Protein AF-F9Z3C6-F1 (afdb_monomer_lite)

Foldseek 3Di:
DWKKKKWFADDDPVQVLCLDAGPDTFIFIAPDLVSVQLQCVLQDAPPDDGDDSVVVVVQCPVFKHFDARPPRRHTGMIMGTDPDDADQPDWDWGQHPVRRTDITGTGDPVVD

Sequence (112 aa):
MNKYVIKAAKHKNDDRFGFKEATEHLYFFAAGLKDLQRTIRCLTPPGYHVGSMQYFSRILRSGNAKLMNPLLKTTMFEIKLVGHQPLVEKEIELTNSAGYKYKLKVISPKCW

Radius of gyration: 13.22 Å; chains: 1; bounding box: 32×28×34 Å

Structure (mmCIF, N/CA/C/O backbone):
data_AF-F9Z3C6-F1
#
_entry.id   AF-F9Z3C6-F1
#
loop_
_atom_site.group_PDB
_atom_site.id
_atom_site.type_symbol
_atom_site.label_atom_id
_atom_site.label_alt_id
_atom_site.label_comp_id
_atom_site.label_asym_id
_atom_site.label_entity_id
_atom_site.label_seq_id
_atom_site.pdbx_PDB_ins_code
_atom_site.Cartn_x
_atom_site.Cartn_y
_atom_site.Cartn_z
_atom_site.occupancy
_atom_site.B_iso_or_equiv
_atom_site.auth_seq_id
_atom_site.auth_comp_id
_atom_site.auth_asym_id
_atom_site.auth_atom_id
_atom_site.pdbx_PDB_model_num
ATOM 1 N N . MET A 1 1 ? -13.477 8.160 11.533 1.00 73.38 1 MET A N 1
ATOM 2 C CA . MET A 1 1 ? -12.370 8.408 10.578 1.00 73.38 1 MET A CA 1
ATOM 3 C C . MET A 1 1 ? -12.051 7.095 9.877 1.00 73.38 1 MET A C 1
ATOM 5 O O . MET A 1 1 ? -11.890 6.101 10.576 1.00 73.38 1 MET A O 1
ATOM 9 N N . ASN A 1 2 ? -12.030 7.068 8.542 1.00 89.00 2 ASN A N 1
ATOM 10 C CA . ASN A 1 2 ? -11.799 5.833 7.781 1.00 89.00 2 ASN A CA 1
ATOM 11 C C . ASN A 1 2 ? -10.392 5.281 8.032 1.00 89.00 2 ASN A C 1
ATOM 13 O O . ASN A 1 2 ? -9.428 6.047 8.082 1.00 89.00 2 ASN A O 1
ATOM 17 N N . LYS A 1 3 ? -10.288 3.961 8.163 1.00 94.06 3 LYS A N 1
ATOM 18 C CA . LYS A 1 3 ? -9.049 3.218 8.403 1.00 94.06 3 LYS A CA 1
ATOM 19 C C . LYS A 1 3 ? -8.837 2.241 7.259 1.00 94.06 3 LYS A C 1
ATOM 21 O O . LYS A 1 3 ? -9.809 1.707 6.732 1.00 94.06 3 LYS A O 1
ATOM 26 N N . TYR A 1 4 ? -7.586 2.007 6.886 1.00 95.50 4 TYR A N 1
ATOM 27 C CA . TYR A 1 4 ? -7.273 1.183 5.727 1.00 95.50 4 TYR A CA 1
ATOM 28 C C . TYR A 1 4 ? -6.223 0.138 6.058 1.00 95.50 4 TYR A C 1
ATOM 30 O O . TYR A 1 4 ? -5.265 0.417 6.784 1.00 95.50 4 TYR A O 1
ATOM 38 N N . VAL A 1 5 ? -6.391 -1.040 5.469 1.00 96.50 5 VAL A N 1
ATOM 39 C CA . VAL A 1 5 ? -5.330 -2.035 5.357 1.00 96.50 5 VAL A CA 1
ATOM 40 C C . VAL A 1 5 ? -4.874 -2.089 3.908 1.00 96.50 5 VAL A C 1
ATOM 42 O O . VAL A 1 5 ? -5.684 -2.004 2.984 1.00 96.50 5 VAL A O 1
ATOM 45 N N . ILE A 1 6 ? -3.566 -2.206 3.720 1.00 97.44 6 ILE A N 1
ATOM 46 C CA . ILE A 1 6 ? -2.905 -2.271 2.423 1.00 97.44 6 ILE A CA 1
ATOM 47 C C . ILE A 1 6 ? -2.194 -3.614 2.347 1.00 97.44 6 ILE A C 1
ATOM 49 O O . ILE A 1 6 ? -1.306 -3.884 3.153 1.00 97.44 6 ILE A O 1
ATOM 53 N N . LYS A 1 7 ? -2.559 -4.431 1.366 1.00 96.56 7 LYS A N 1
ATOM 54 C CA . LYS A 1 7 ? -1.819 -5.624 0.967 1.00 96.56 7 LYS A CA 1
ATOM 55 C C . LYS A 1 7 ? -0.941 -5.234 -0.214 1.00 96.56 7 LYS A C 1
ATOM 57 O O . LYS A 1 7 ? -1.445 -4.960 -1.300 1.00 96.56 7 LYS A O 1
ATOM 62 N N . ALA A 1 8 ? 0.360 -5.150 0.018 1.00 94.25 8 ALA A N 1
ATOM 63 C CA . ALA A 1 8 ? 1.349 -4.803 -0.989 1.00 94.25 8 ALA A CA 1
ATOM 64 C C . ALA A 1 8 ? 2.011 -6.068 -1.530 1.00 94.25 8 ALA A C 1
ATOM 66 O O . ALA A 1 8 ? 2.431 -6.933 -0.755 1.00 94.25 8 ALA A O 1
ATOM 67 N N . ALA A 1 9 ? 2.124 -6.159 -2.850 1.00 90.56 9 ALA A N 1
ATOM 68 C CA . ALA A 1 9 ? 2.886 -7.203 -3.510 1.00 90.56 9 ALA A CA 1
ATOM 69 C C . ALA A 1 9 ? 4.355 -7.157 -3.061 1.00 90.56 9 ALA A C 1
ATOM 71 O O . ALA A 1 9 ? 5.000 -6.105 -3.086 1.00 90.56 9 ALA A O 1
ATOM 72 N N . LYS A 1 10 ? 4.890 -8.300 -2.627 1.00 85.88 10 LYS A N 1
ATOM 73 C CA . LYS A 1 10 ? 6.309 -8.452 -2.303 1.00 85.88 10 LYS A CA 1
ATOM 74 C C . LYS A 1 10 ? 6.988 -9.144 -3.474 1.00 85.88 10 LYS A C 1
ATOM 76 O O . LYS A 1 10 ? 6.948 -10.367 -3.598 1.00 85.88 10 LYS A O 1
ATOM 81 N N . HIS A 1 11 ? 7.613 -8.352 -4.332 1.00 73.25 11 HIS A N 1
ATOM 82 C CA . HIS A 1 11 ? 8.362 -8.902 -5.449 1.00 73.25 11 HIS A CA 1
ATOM 83 C C . HIS A 1 11 ? 9.753 -9.363 -5.011 1.00 73.25 11 HIS A C 1
ATOM 85 O O . HIS A 1 11 ? 10.392 -8.758 -4.145 1.00 73.25 11 HIS A O 1
ATOM 91 N N . LYS A 1 12 ? 10.216 -10.461 -5.609 1.00 71.69 12 LYS A N 1
ATOM 92 C CA . LYS A 1 12 ? 11.583 -10.953 -5.433 1.00 71.69 12 LYS A CA 1
ATOM 93 C C . LYS A 1 12 ? 12.574 -10.005 -6.124 1.00 71.69 12 LYS A C 1
ATOM 95 O O . LYS A 1 12 ? 12.200 -9.197 -6.971 1.00 71.69 12 LYS A O 1
ATOM 100 N N . ASN A 1 13 ? 13.853 -10.089 -5.756 1.00 68.56 13 ASN A N 1
ATOM 101 C CA . ASN A 1 13 ? 14.894 -9.184 -6.267 1.00 68.56 13 ASN A CA 1
ATOM 102 C C . ASN A 1 13 ? 15.097 -9.251 -7.791 1.00 68.56 13 ASN A C 1
ATOM 104 O O . ASN A 1 13 ? 15.618 -8.291 -8.361 1.00 68.56 13 ASN A O 1
ATOM 108 N N . ASP A 1 14 ? 14.711 -10.359 -8.420 1.00 74.38 14 ASP A N 1
ATOM 109 C CA . ASP A 1 14 ? 14.699 -10.594 -9.867 1.00 74.38 14 ASP A CA 1
ATOM 110 C C . ASP A 1 14 ? 13.471 -9.986 -10.570 1.00 74.38 14 ASP A C 1
ATOM 112 O O . ASP A 1 14 ? 13.469 -9.865 -11.790 1.00 74.38 14 ASP A O 1
ATOM 116 N N . ASP A 1 15 ? 12.460 -9.542 -9.815 1.00 72.94 15 ASP A N 1
ATOM 117 C CA . ASP A 1 15 ? 11.211 -8.973 -10.327 1.00 72.94 15 ASP A CA 1
ATOM 118 C C . ASP A 1 15 ? 10.859 -7.617 -9.682 1.00 72.94 15 ASP A C 1
ATOM 120 O O . ASP A 1 15 ? 9.718 -7.340 -9.324 1.00 72.94 15 ASP A O 1
ATOM 124 N N . ARG A 1 16 ? 11.840 -6.724 -9.503 1.00 68.19 16 ARG A N 1
ATOM 125 C CA . ARG A 1 16 ? 11.647 -5.459 -8.750 1.00 68.19 16 ARG A CA 1
ATOM 126 C C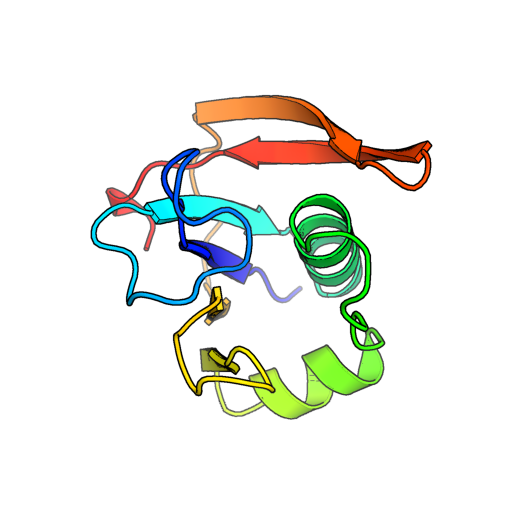 . ARG A 1 16 ? 10.527 -4.554 -9.269 1.00 68.19 16 ARG A C 1
ATOM 128 O O . ARG A 1 16 ? 10.038 -3.715 -8.519 1.00 68.19 16 ARG A O 1
ATOM 135 N N . PHE A 1 17 ? 10.159 -4.687 -10.540 1.00 70.00 17 PHE A N 1
ATOM 136 C CA . PHE A 1 17 ? 9.112 -3.881 -11.165 1.00 70.00 17 PHE A CA 1
ATOM 137 C C . PHE A 1 17 ? 7.747 -4.580 -11.196 1.00 70.00 17 PHE A C 1
ATOM 139 O O . PHE A 1 17 ? 6.787 -3.976 -11.669 1.00 70.00 17 PHE A O 1
ATOM 146 N N . GLY A 1 18 ? 7.646 -5.811 -10.688 1.00 71.56 18 GLY A N 1
ATOM 147 C CA . GLY A 1 18 ? 6.400 -6.564 -10.626 1.00 71.56 18 GLY A CA 1
ATOM 148 C C . GLY A 1 18 ? 5.878 -7.011 -11.982 1.00 71.56 18 GLY A C 1
ATOM 149 O O . GLY A 1 18 ? 4.695 -6.841 -12.279 1.00 71.56 18 GLY A O 1
ATOM 150 N N . PHE A 1 19 ? 6.765 -7.564 -12.805 1.00 75.31 19 PHE A N 1
ATOM 151 C CA . PHE A 1 19 ? 6.440 -8.193 -14.078 1.00 75.31 19 PHE A CA 1
ATOM 152 C C . PHE A 1 19 ? 5.618 -9.472 -13.917 1.00 75.31 19 PHE A C 1
ATOM 154 O O . PHE A 1 19 ? 4.877 -9.831 -14.832 1.00 75.31 19 PHE A O 1
ATOM 161 N N . LYS A 1 20 ? 5.725 -10.159 -12.776 1.00 80.31 20 LYS A N 1
ATOM 162 C CA . LYS A 1 20 ? 4.941 -11.3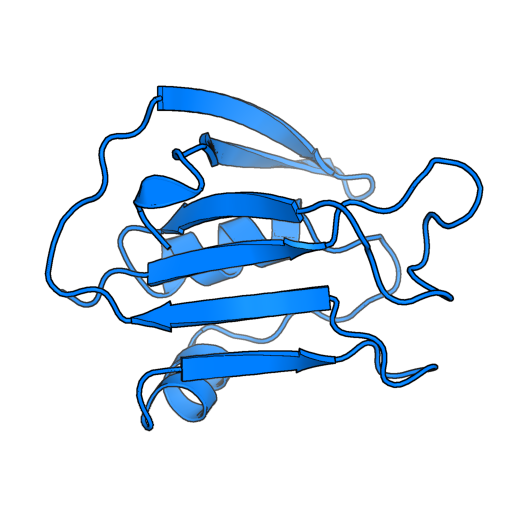56 -12.457 1.00 80.31 20 LYS A CA 1
ATOM 163 C C . LYS A 1 20 ? 3.996 -11.073 -11.293 1.00 80.31 20 LYS A C 1
ATOM 165 O O . LYS A 1 20 ? 4.270 -10.231 -10.436 1.00 80.31 20 LYS A O 1
ATOM 170 N N . GLU A 1 21 ? 2.878 -11.797 -11.251 1.00 82.12 21 GLU A N 1
ATOM 171 C CA . GLU A 1 21 ? 1.965 -11.702 -10.112 1.00 82.12 21 GLU A CA 1
ATOM 172 C C . GLU A 1 21 ? 2.683 -12.182 -8.845 1.00 82.12 21 GLU A C 1
ATOM 174 O O . GLU A 1 21 ? 3.331 -13.235 -8.834 1.00 82.12 21 GLU A O 1
ATOM 179 N N . ALA A 1 22 ? 2.600 -11.391 -7.777 1.00 83.69 22 ALA A N 1
ATOM 180 C CA . ALA A 1 22 ? 3.306 -11.704 -6.548 1.00 83.69 22 ALA A CA 1
ATOM 181 C C . ALA A 1 22 ? 2.634 -12.863 -5.803 1.00 83.69 22 ALA A C 1
ATOM 183 O O . ALA A 1 22 ? 1.429 -12.868 -5.557 1.00 83.69 22 ALA A O 1
ATOM 184 N N . THR A 1 23 ? 3.439 -13.835 -5.379 1.00 83.50 23 THR A N 1
ATOM 185 C CA . THR A 1 23 ? 2.988 -14.933 -4.512 1.00 83.50 23 THR A CA 1
ATOM 186 C C . THR A 1 23 ? 3.081 -14.573 -3.030 1.00 83.50 23 THR A C 1
ATOM 188 O O . THR A 1 23 ? 2.404 -15.170 -2.197 1.00 83.50 23 THR A O 1
ATOM 191 N N . GLU A 1 24 ? 3.905 -13.582 -2.686 1.00 88.75 24 GLU A N 1
ATOM 192 C CA . GLU A 1 24 ? 4.103 -13.093 -1.323 1.00 88.75 24 GLU A CA 1
ATOM 193 C C . GLU A 1 24 ? 3.601 -11.658 -1.178 1.00 88.75 24 GLU A C 1
ATOM 195 O O . GLU A 1 24 ? 3.659 -10.859 -2.113 1.00 88.75 24 GLU A O 1
ATOM 200 N N . HIS A 1 25 ? 3.132 -11.320 0.022 1.00 93.62 25 HIS A N 1
ATOM 201 C CA . HIS A 1 25 ? 2.545 -10.017 0.301 1.00 93.62 25 HIS A CA 1
ATOM 202 C C . HIS A 1 25 ? 2.960 -9.498 1.673 1.00 93.62 25 HIS A C 1
ATOM 204 O O . HIS A 1 25 ? 3.135 -10.269 2.619 1.00 93.62 25 HIS A O 1
ATOM 210 N N . LEU A 1 26 ? 3.082 -8.178 1.776 1.00 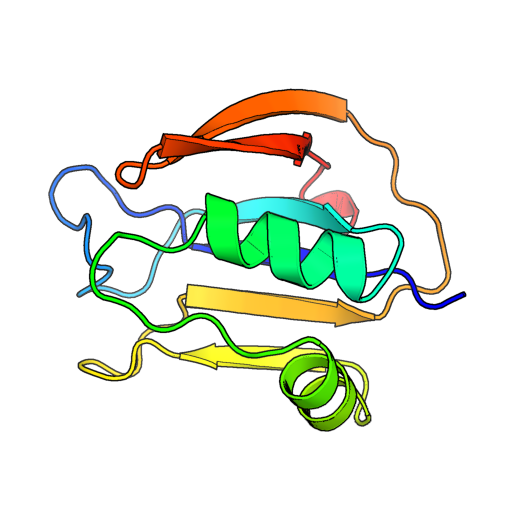93.94 26 LEU A N 1
ATOM 211 C CA . LEU A 1 26 ? 3.260 -7.452 3.029 1.00 93.94 26 LEU A CA 1
ATOM 212 C C . LEU A 1 26 ? 1.989 -6.671 3.349 1.00 93.94 26 LEU A C 1
ATOM 214 O O . LEU A 1 26 ? 1.315 -6.179 2.445 1.00 93.94 26 LEU A O 1
ATOM 218 N N . TYR A 1 27 ? 1.678 -6.542 4.635 1.00 96.44 27 TYR A N 1
ATOM 219 C CA . TYR A 1 27 ? 0.445 -5.916 5.096 1.00 96.44 27 TYR A CA 1
ATOM 220 C C . TYR A 1 27 ? 0.758 -4.693 5.945 1.00 96.44 27 TYR A C 1
ATOM 222 O O . TYR A 1 27 ? 1.578 -4.748 6.865 1.00 96.44 27 TYR A O 1
ATOM 230 N N . PHE A 1 28 ? 0.090 -3.586 5.634 1.00 97.19 28 PHE A N 1
ATOM 231 C CA . PHE A 1 28 ? 0.309 -2.304 6.289 1.00 97.19 28 PHE A CA 1
ATOM 232 C C . PHE A 1 28 ? -0.999 -1.667 6.732 1.00 97.19 28 PHE A C 1
ATOM 234 O O . PHE A 1 28 ? -2.024 -1.783 6.059 1.00 97.19 28 PHE A O 1
ATOM 241 N N . PHE A 1 29 ? -0.945 -0.945 7.845 1.00 97.19 29 PHE A N 1
ATOM 242 C CA . PHE A 1 29 ? -2.061 -0.166 8.363 1.00 97.19 29 PHE A CA 1
ATOM 243 C C . PHE A 1 29 ? -1.892 1.325 8.072 1.00 97.19 29 PHE A C 1
ATOM 245 O O . PHE A 1 29 ? -0.832 1.901 8.312 1.00 97.19 29 PHE A O 1
ATOM 252 N N . ALA A 1 30 ? -2.977 1.961 7.632 1.00 96.56 30 ALA A N 1
ATOM 253 C CA . ALA A 1 30 ? -3.066 3.400 7.439 1.00 96.56 30 ALA A CA 1
ATOM 254 C C . ALA A 1 30 ? -4.269 3.987 8.193 1.00 96.56 30 ALA A C 1
ATOM 256 O O . ALA A 1 30 ? -5.430 3.676 7.911 1.00 96.56 30 ALA A O 1
ATOM 257 N N . ALA A 1 31 ? -4.002 4.916 9.111 1.00 94.56 31 ALA A N 1
ATOM 258 C CA . ALA A 1 31 ? -4.999 5.554 9.976 1.00 94.56 31 ALA A CA 1
ATOM 259 C C . ALA A 1 31 ? -5.790 6.691 9.288 1.00 94.56 31 ALA A C 1
ATOM 261 O O . ALA A 1 31 ? -6.230 7.634 9.942 1.00 94.56 31 ALA A O 1
ATOM 262 N N . GLY A 1 32 ? -5.941 6.646 7.962 1.00 94.44 32 GLY A N 1
ATOM 263 C CA . GLY A 1 32 ? -6.641 7.662 7.174 1.00 94.44 32 GLY A CA 1
ATOM 264 C C . GLY A 1 32 ? -6.088 7.812 5.760 1.00 94.44 32 GLY A C 1
ATOM 265 O O . GLY A 1 32 ? -5.073 7.218 5.411 1.00 94.44 32 GLY A O 1
ATOM 266 N N . LEU A 1 33 ? -6.732 8.650 4.940 1.00 94.56 33 LEU A N 1
ATOM 267 C CA . LEU A 1 33 ? -6.342 8.854 3.535 1.00 94.56 33 LEU A CA 1
ATOM 268 C C . LEU A 1 33 ? -4.936 9.450 3.380 1.00 94.56 33 LEU A C 1
ATOM 270 O O . LEU A 1 33 ? -4.210 9.092 2.457 1.00 94.56 33 LEU A O 1
ATOM 274 N N . LYS A 1 34 ? -4.539 10.348 4.290 1.00 94.88 34 LYS A N 1
ATOM 275 C CA . LYS A 1 34 ? -3.195 10.941 4.295 1.00 94.88 34 LYS A CA 1
ATOM 276 C C . LYS A 1 34 ? -2.129 9.891 4.614 1.00 94.88 34 LYS A C 1
ATOM 278 O O . LYS A 1 34 ? -1.110 9.838 3.937 1.00 94.88 34 LYS A O 1
ATOM 283 N N . ASP A 1 35 ? -2.381 9.051 5.620 1.00 95.62 35 ASP A N 1
ATOM 284 C CA . ASP A 1 35 ? -1.493 7.945 6.005 1.00 95.62 35 ASP A CA 1
ATOM 285 C C . ASP A 1 35 ? -1.404 6.903 4.875 1.00 95.62 35 ASP A C 1
ATOM 287 O O . ASP A 1 35 ? -0.316 6.474 4.497 1.00 95.62 35 ASP A O 1
ATOM 291 N N . LEU A 1 36 ? -2.539 6.599 4.234 1.00 96.31 36 LEU A N 1
ATOM 292 C CA . LEU A 1 36 ? -2.626 5.705 3.078 1.00 96.31 36 LEU A CA 1
ATOM 293 C C . LEU A 1 36 ? -1.765 6.210 1.919 1.00 96.31 36 LEU A C 1
ATOM 295 O O . LEU A 1 36 ? -0.925 5.470 1.414 1.00 96.31 36 LEU A O 1
ATOM 299 N N . GLN A 1 37 ? -1.931 7.474 1.520 1.00 95.44 37 GLN A N 1
ATOM 300 C CA . GLN A 1 37 ? -1.166 8.049 0.414 1.00 95.44 37 GLN A CA 1
ATOM 301 C C . GLN A 1 37 ? 0.343 8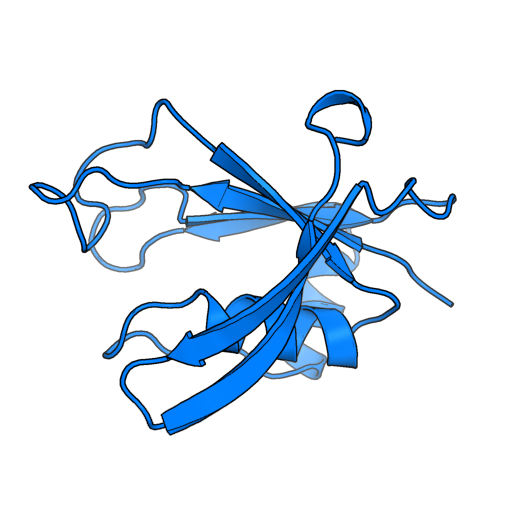.001 0.693 1.00 95.44 37 GLN A C 1
ATOM 303 O O . GLN A 1 37 ? 1.126 7.658 -0.192 1.00 95.44 37 GLN A O 1
ATOM 308 N N . ARG A 1 38 ? 0.757 8.342 1.918 1.00 95.19 38 ARG A N 1
ATOM 309 C CA . ARG A 1 38 ? 2.168 8.322 2.328 1.00 95.19 38 ARG A CA 1
ATOM 310 C C . ARG A 1 38 ? 2.738 6.906 2.348 1.00 95.19 38 ARG A C 1
ATOM 312 O O . ARG A 1 38 ? 3.837 6.700 1.842 1.00 95.19 38 ARG A O 1
ATOM 319 N N . THR A 1 39 ? 1.967 5.943 2.849 1.00 95.69 39 THR A N 1
ATOM 320 C CA . THR A 1 39 ? 2.325 4.520 2.842 1.00 95.69 39 THR A CA 1
ATOM 321 C C . THR A 1 39 ? 2.516 4.015 1.413 1.00 95.69 39 THR A C 1
ATOM 323 O O . THR A 1 39 ? 3.587 3.510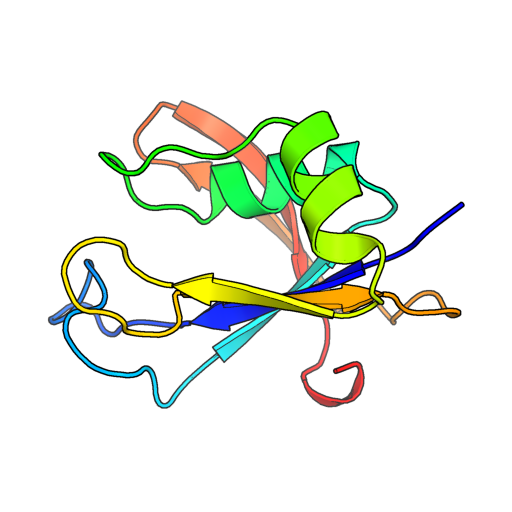 1.088 1.00 95.69 39 THR A O 1
ATOM 326 N N . ILE A 1 40 ? 1.545 4.244 0.519 1.00 94.75 40 ILE A N 1
ATOM 327 C CA . ILE A 1 40 ? 1.662 3.858 -0.896 1.00 94.75 40 ILE A CA 1
ATOM 328 C C . ILE A 1 40 ? 2.851 4.562 -1.559 1.00 94.75 40 ILE A C 1
ATOM 330 O O . ILE A 1 40 ? 3.623 3.908 -2.247 1.00 94.75 40 ILE A O 1
ATOM 334 N N . ARG A 1 41 ? 3.067 5.864 -1.323 1.00 92.88 41 ARG A N 1
ATOM 335 C CA . ARG A 1 41 ? 4.225 6.607 -1.860 1.00 92.88 41 ARG A CA 1
ATOM 336 C C . ARG A 1 41 ? 5.564 6.022 -1.430 1.00 92.88 41 ARG A C 1
ATOM 338 O O . ARG A 1 41 ? 6.493 5.983 -2.228 1.00 92.88 41 ARG A O 1
ATOM 345 N N . CYS A 1 42 ? 5.669 5.612 -0.174 1.00 92.50 42 CYS A N 1
ATOM 346 C CA . CYS A 1 42 ? 6.891 5.033 0.362 1.00 92.50 42 CYS A CA 1
ATOM 347 C C . CYS A 1 42 ? 7.169 3.645 -0.244 1.00 92.50 42 CYS A C 1
ATOM 349 O O . CYS A 1 42 ? 8.316 3.338 -0.550 1.00 92.50 42 CYS A O 1
ATOM 351 N N . LEU A 1 43 ? 6.120 2.848 -0.474 1.00 90.44 43 LEU A N 1
ATOM 352 C CA . LEU A 1 43 ? 6.217 1.494 -1.033 1.00 90.44 43 LEU A CA 1
ATOM 353 C C . LEU A 1 43 ? 6.303 1.451 -2.565 1.00 90.44 43 LEU A C 1
ATOM 355 O O . LEU A 1 43 ? 6.751 0.455 -3.126 1.00 90.44 43 LEU A O 1
ATOM 359 N N . THR A 1 44 ? 5.837 2.493 -3.250 1.00 88.62 44 THR A N 1
ATOM 360 C CA . THR A 1 44 ? 5.815 2.534 -4.715 1.00 88.62 44 THR A CA 1
ATOM 361 C C . THR A 1 44 ? 7.240 2.691 -5.259 1.00 88.62 44 THR A C 1
ATOM 363 O O . THR A 1 44 ? 7.936 3.626 -4.850 1.00 88.62 44 THR A O 1
ATOM 366 N N . PRO A 1 45 ? 7.683 1.821 -6.189 1.00 80.81 45 PRO A N 1
ATOM 367 C CA . PRO A 1 45 ? 8.995 1.941 -6.816 1.00 80.81 45 PRO A CA 1
ATOM 368 C C . PRO A 1 45 ? 9.174 3.274 -7.565 1.00 80.81 45 PRO A C 1
ATOM 370 O O . PRO A 1 45 ? 8.192 3.860 -8.036 1.00 80.81 45 PRO A O 1
ATOM 373 N N . PRO A 1 46 ? 10.421 3.754 -7.728 1.00 78.25 46 PRO A N 1
ATOM 374 C CA . PRO A 1 46 ? 10.693 4.941 -8.533 1.00 78.25 46 PRO A CA 1
ATOM 375 C C . PRO A 1 46 ? 10.190 4.761 -9.975 1.00 78.25 46 PRO A C 1
ATOM 377 O O . PRO A 1 46 ? 10.216 3.661 -10.523 1.00 78.25 46 PRO A O 1
ATOM 380 N N . GLY A 1 47 ? 9.725 5.855 -10.584 1.00 79.50 47 GLY A N 1
ATOM 381 C CA . GLY A 1 47 ? 9.179 5.868 -11.948 1.00 79.50 47 GLY A CA 1
ATOM 382 C C . GLY A 1 47 ? 7.661 5.672 -12.041 1.00 79.50 47 GLY A C 1
ATOM 383 O O . GLY A 1 47 ? 7.074 6.026 -13.059 1.00 79.50 47 GLY A O 1
ATOM 384 N N . TYR A 1 48 ? 7.000 5.200 -10.980 1.00 82.31 48 TYR A N 1
ATOM 385 C CA . TYR A 1 48 ? 5.538 5.106 -10.935 1.00 82.31 48 TYR A CA 1
ATOM 386 C C . TYR A 1 48 ? 4.906 6.342 -10.289 1.00 82.31 48 TYR A C 1
ATOM 388 O O . TYR A 1 48 ? 5.395 6.883 -9.294 1.00 82.31 48 TYR A O 1
ATOM 396 N N . HIS A 1 49 ? 3.772 6.779 -10.839 1.00 86.62 49 HIS A N 1
ATOM 397 C CA . HIS A 1 49 ? 3.007 7.885 -10.275 1.00 86.62 49 HIS A CA 1
ATOM 398 C C . HIS A 1 49 ? 2.138 7.420 -9.099 1.00 86.62 49 HIS A C 1
ATOM 400 O O . HIS A 1 49 ? 1.372 6.465 -9.216 1.00 86.62 49 HIS A O 1
ATOM 406 N N . VAL A 1 50 ? 2.204 8.144 -7.976 1.00 89.81 50 VAL A N 1
ATOM 407 C CA . VAL A 1 50 ? 1.317 7.923 -6.826 1.00 89.81 50 VAL A CA 1
ATOM 408 C C . VAL A 1 50 ? 0.203 8.955 -6.811 1.00 89.81 50 VAL A C 1
ATOM 410 O O . VAL A 1 50 ? 0.463 10.157 -6.735 1.00 89.81 50 VAL A O 1
ATOM 413 N N . GLY A 1 51 ? -1.038 8.466 -6.813 1.00 90.75 51 GLY A N 1
ATOM 414 C CA . GLY A 1 51 ? -2.237 9.296 -6.811 1.00 90.75 51 GLY A CA 1
ATOM 415 C C . GLY A 1 51 ? -2.345 10.255 -5.617 1.00 90.75 51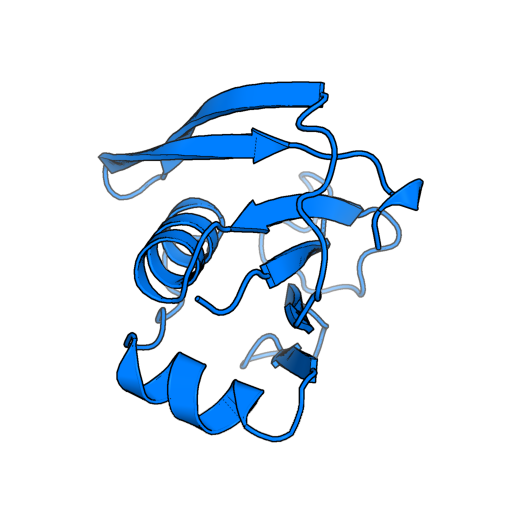 GLY A C 1
ATOM 416 O O . GLY A 1 51 ? -1.730 10.090 -4.557 1.00 90.75 51 GLY A O 1
ATOM 417 N N . SER A 1 52 ? -3.167 11.288 -5.791 1.00 93.44 52 SER A N 1
ATOM 418 C CA . SER A 1 52 ? -3.502 12.249 -4.738 1.00 93.44 52 SER A CA 1
ATOM 419 C C . SER A 1 52 ? -4.434 11.648 -3.675 1.00 93.44 52 SER A C 1
ATOM 421 O O . SER A 1 52 ? -5.048 10.598 -3.872 1.00 93.44 52 SER A O 1
ATOM 423 N N . MET A 1 53 ? -4.610 12.339 -2.545 1.00 93.50 53 MET A N 1
ATOM 424 C CA . MET A 1 53 ? -5.623 11.948 -1.554 1.00 93.50 53 MET A CA 1
ATOM 425 C C . MET A 1 53 ? -7.040 11.932 -2.149 1.00 93.50 53 MET A C 1
ATOM 427 O O . MET A 1 53 ? -7.840 11.071 -1.790 1.00 93.50 53 MET A O 1
ATOM 431 N N . GLN A 1 54 ? -7.350 12.853 -3.069 1.00 94.12 54 GLN A N 1
ATOM 432 C CA . GLN A 1 54 ? -8.641 12.911 -3.759 1.00 94.12 54 GLN A CA 1
ATOM 433 C C . GLN A 1 54 ? -8.842 11.698 -4.671 1.00 94.12 54 GLN A C 1
ATOM 435 O O . GLN A 1 54 ? -9.939 11.143 -4.719 1.00 94.12 54 GLN A O 1
ATOM 440 N N . TYR A 1 55 ? -7.780 11.252 -5.351 1.00 94.81 55 TYR A N 1
ATOM 441 C CA . TYR A 1 55 ? -7.801 10.015 -6.126 1.00 94.81 55 TYR A CA 1
ATOM 442 C C . TYR A 1 55 ? -8.145 8.817 -5.235 1.00 94.81 55 TYR A C 1
ATOM 444 O O . TYR A 1 55 ? -9.116 8.117 -5.520 1.00 94.81 55 TYR A O 1
ATOM 452 N N . PHE A 1 56 ? -7.425 8.639 -4.121 1.00 95.00 56 PHE A N 1
ATOM 453 C CA . PHE A 1 56 ? -7.686 7.548 -3.176 1.00 95.00 56 PHE A CA 1
ATOM 454 C C . PHE A 1 56 ? -9.094 7.606 -2.586 1.00 95.00 56 PHE A C 1
ATOM 456 O O . PHE A 1 56 ? -9.780 6.589 -2.545 1.00 95.00 56 PHE A O 1
ATOM 463 N N . SER A 1 57 ? -9.553 8.798 -2.199 1.00 93.38 57 SER A N 1
ATOM 464 C CA . SER A 1 57 ? -10.920 9.012 -1.719 1.00 93.38 57 SER A CA 1
ATOM 465 C C . SER A 1 57 ? -11.959 8.539 -2.736 1.00 93.38 57 SER A C 1
ATOM 467 O O . SER A 1 57 ? -12.918 7.876 -2.359 1.00 93.38 57 SER A O 1
ATOM 469 N N . ARG A 1 58 ? -11.751 8.825 -4.029 1.00 94.25 58 ARG A N 1
ATOM 470 C CA . ARG A 1 58 ? -12.661 8.428 -5.110 1.00 94.25 58 ARG A CA 1
ATOM 471 C C . ARG A 1 58 ? -12.678 6.918 -5.340 1.00 94.25 58 ARG A C 1
ATOM 473 O O . ARG A 1 58 ? -13.762 6.347 -5.385 1.00 94.25 58 ARG A O 1
ATOM 480 N N . ILE A 1 59 ? -11.514 6.280 -5.477 1.00 93.62 59 ILE A N 1
ATOM 481 C CA . ILE A 1 59 ? -11.445 4.841 -5.797 1.00 93.62 59 ILE A CA 1
ATOM 482 C C . ILE A 1 59 ? -11.851 3.943 -4.621 1.00 93.62 59 ILE A C 1
ATOM 484 O O . ILE A 1 59 ? -12.219 2.797 -4.836 1.00 93.62 59 ILE A O 1
ATOM 488 N N . LEU A 1 60 ? -11.813 4.459 -3.387 1.00 93.69 60 LEU A N 1
ATOM 489 C CA . LEU A 1 60 ? -12.214 3.729 -2.179 1.00 93.69 60 LEU A CA 1
ATOM 490 C C . LEU A 1 60 ? -13.660 4.003 -1.746 1.00 93.69 60 LEU A C 1
ATOM 492 O O . LEU A 1 60 ? -14.082 3.488 -0.713 1.00 93.69 60 LEU A O 1
ATOM 496 N N . ARG A 1 61 ? -14.450 4.772 -2.515 1.00 88.00 61 ARG A N 1
ATOM 497 C CA . ARG A 1 61 ? -15.878 4.992 -2.201 1.00 88.00 61 ARG A CA 1
ATOM 498 C C . ARG A 1 61 ? -16.672 3.688 -2.141 1.00 88.00 61 ARG A C 1
ATOM 500 O O . ARG A 1 61 ? -17.585 3.578 -1.336 1.00 88.00 61 ARG A O 1
ATOM 507 N N . SER A 1 62 ? -16.298 2.704 -2.956 1.00 83.19 62 SER A N 1
ATOM 508 C CA . SER A 1 62 ? -16.883 1.358 -2.990 1.00 83.19 62 SER A CA 1
ATOM 509 C C . SER A 1 62 ? -16.324 0.407 -1.919 1.00 83.19 62 SER A C 1
ATOM 511 O O . SER A 1 62 ? -16.616 -0.784 -1.948 1.00 83.19 62 SER A O 1
ATOM 513 N N . GLY A 1 63 ? -15.497 0.897 -0.990 1.00 84.50 63 GLY A N 1
ATOM 514 C CA . GLY A 1 63 ? -14.909 0.127 0.109 1.00 84.50 63 GLY A CA 1
ATOM 515 C C . GLY A 1 63 ? -13.509 -0.404 -0.197 1.00 84.50 63 GLY A C 1
ATOM 516 O O . GLY A 1 63 ? -12.558 -0.056 0.503 1.00 84.50 63 GLY A O 1
ATOM 517 N N . ASN A 1 64 ? -13.366 -1.202 -1.257 1.00 92.62 64 ASN A N 1
ATOM 518 C CA . ASN A 1 64 ? -12.094 -1.832 -1.623 1.00 92.62 64 ASN A CA 1
ATOM 519 C C . ASN A 1 64 ? -11.592 -1.328 -2.977 1.00 92.62 64 ASN A C 1
ATOM 521 O O . ASN A 1 64 ? -12.388 -1.055 -3.876 1.00 92.62 64 ASN A O 1
ATOM 525 N N . ALA A 1 65 ? -10.273 -1.256 -3.138 1.00 94.50 65 ALA A N 1
ATOM 526 C CA . ALA A 1 65 ? -9.638 -0.890 -4.397 1.00 94.50 65 ALA A CA 1
ATOM 527 C C . ALA A 1 65 ? -8.424 -1.774 -4.691 1.00 94.50 65 ALA A C 1
ATOM 529 O O . ALA A 1 65 ? -7.696 -2.172 -3.782 1.00 94.50 65 ALA A O 1
ATOM 530 N N . LYS A 1 66 ? -8.183 -2.031 -5.977 1.00 93.81 66 LYS A N 1
ATOM 531 C CA . LYS A 1 66 ? -6.950 -2.647 -6.473 1.00 93.81 66 LYS A CA 1
ATOM 532 C C . LYS A 1 66 ? -6.194 -1.637 -7.324 1.00 93.81 66 LYS A C 1
ATOM 534 O O . LYS A 1 66 ? -6.783 -0.994 -8.191 1.00 93.81 66 LYS A O 1
ATOM 539 N N . LEU A 1 67 ? -4.903 -1.485 -7.062 1.00 91.88 67 LEU A N 1
ATOM 540 C CA . LEU A 1 67 ? -3.986 -0.705 -7.879 1.00 91.88 67 LEU A CA 1
ATOM 541 C C . LEU A 1 67 ? -3.165 -1.673 -8.719 1.00 91.88 67 LEU A C 1
ATOM 543 O O . LEU A 1 67 ? -2.400 -2.478 -8.184 1.00 91.88 67 LEU A O 1
ATOM 547 N N . MET A 1 68 ? -3.347 -1.579 -10.028 1.00 90.00 68 MET A N 1
ATOM 548 C CA . MET A 1 68 ? -2.665 -2.423 -10.999 1.00 90.00 68 MET A CA 1
ATOM 549 C C . MET A 1 68 ? -1.392 -1.740 -11.492 1.00 90.00 68 MET A C 1
ATOM 551 O O . MET A 1 68 ? -1.352 -0.512 -11.614 1.00 90.00 68 MET A O 1
ATOM 555 N N . ASN A 1 69 ? -0.382 -2.532 -11.838 1.00 84.56 69 ASN A N 1
ATOM 556 C CA . ASN A 1 69 ? 0.771 -2.058 -12.582 1.00 84.56 69 ASN A CA 1
ATOM 557 C C . ASN A 1 69 ? 0.298 -1.578 -13.970 1.00 84.56 69 ASN A C 1
ATOM 559 O O . ASN A 1 69 ? -0.269 -2.379 -14.723 1.00 84.56 69 ASN A O 1
ATOM 563 N N . PRO A 1 70 ? 0.520 -0.301 -14.335 1.00 79.19 70 PRO A N 1
ATOM 564 C CA . PRO A 1 70 ? 0.046 0.258 -15.599 1.00 79.19 70 PRO A CA 1
ATOM 565 C C . PRO A 1 70 ? 0.641 -0.418 -16.840 1.00 79.19 70 PRO A C 1
ATOM 567 O O . PRO A 1 70 ? 0.011 -0.386 -17.893 1.00 79.19 70 PRO A O 1
ATOM 570 N N . LEU A 1 71 ? 1.822 -1.033 -16.735 1.00 80.38 71 LEU A N 1
ATOM 571 C CA . LEU A 1 71 ? 2.498 -1.653 -17.875 1.00 80.38 71 LEU A CA 1
ATOM 572 C C . LEU A 1 71 ? 2.016 -3.085 -18.136 1.00 80.38 71 LEU A C 1
ATOM 574 O O . LEU A 1 71 ? 1.945 -3.508 -19.285 1.00 80.38 71 LEU A O 1
ATOM 578 N N . LEU A 1 72 ? 1.706 -3.844 -17.082 1.00 74.31 72 LEU A N 1
ATOM 579 C CA . LEU A 1 72 ? 1.611 -5.311 -17.168 1.00 74.31 72 LEU A CA 1
ATOM 580 C C . LEU A 1 72 ? 0.356 -5.893 -16.527 1.00 74.31 72 LEU A C 1
ATOM 582 O O . LEU A 1 72 ? 0.154 -7.103 -16.566 1.00 74.31 72 LEU A O 1
ATOM 586 N N . LYS A 1 73 ? -0.506 -5.038 -15.964 1.00 79.38 73 LYS A N 1
ATOM 587 C CA . LYS A 1 73 ? -1.773 -5.431 -15.333 1.00 79.38 73 LYS A CA 1
ATOM 588 C C . LYS A 1 73 ? -1.608 -6.467 -14.208 1.00 79.38 73 LYS A C 1
ATOM 590 O O . LYS A 1 73 ? -2.547 -7.206 -13.934 1.00 79.38 73 LYS A O 1
ATOM 595 N N . THR A 1 74 ? -0.456 -6.495 -13.541 1.00 86.19 74 THR A N 1
ATOM 596 C CA . THR A 1 74 ? -0.239 -7.234 -12.286 1.00 86.19 74 THR A CA 1
ATOM 597 C C . THR A 1 74 ? -0.731 -6.418 -11.095 1.00 86.19 74 THR A C 1
ATOM 599 O O . THR A 1 74 ? -0.782 -5.184 -11.157 1.00 86.19 74 THR A O 1
ATOM 602 N N . THR A 1 75 ? -1.127 -7.065 -10.002 1.00 89.38 75 THR A N 1
ATOM 603 C CA . THR A 1 75 ? -1.605 -6.339 -8.814 1.00 89.38 75 THR A CA 1
ATOM 604 C C . THR A 1 75 ? -0.425 -5.801 -8.005 1.00 89.38 75 THR A C 1
ATOM 606 O O . THR A 1 75 ? 0.383 -6.574 -7.503 1.00 89.38 75 THR A O 1
ATOM 609 N N . MET A 1 76 ? -0.337 -4.479 -7.816 1.00 90.94 76 MET A N 1
ATOM 610 C CA . MET A 1 76 ? 0.683 -3.875 -6.942 1.00 90.94 76 MET A CA 1
ATOM 611 C C . MET A 1 76 ? 0.186 -3.740 -5.504 1.00 90.94 76 MET A C 1
ATOM 613 O O . MET A 1 76 ? 0.894 -4.060 -4.547 1.00 90.94 76 MET A O 1
ATOM 617 N N . PHE A 1 77 ? -1.044 -3.248 -5.353 1.00 94.75 77 PHE A N 1
ATOM 618 C CA . PHE A 1 77 ? -1.647 -3.013 -4.050 1.00 94.75 77 PHE A CA 1
ATOM 619 C C . PHE A 1 77 ? -3.119 -3.387 -4.071 1.00 94.75 77 PHE A C 1
ATOM 621 O O . PHE A 1 77 ? -3.863 -2.975 -4.959 1.00 94.75 77 PHE A O 1
ATOM 628 N N . GLU A 1 78 ? -3.564 -4.081 -3.038 1.00 96.19 78 GLU A N 1
ATOM 629 C CA . GLU A 1 78 ? -4.974 -4.147 -2.682 1.00 96.19 78 GLU A CA 1
ATOM 630 C C . GLU A 1 78 ? -5.184 -3.293 -1.430 1.00 96.19 78 GLU A C 1
ATOM 632 O O . GLU A 1 78 ? -4.387 -3.333 -0.492 1.00 96.19 78 GLU A O 1
ATOM 637 N N . ILE A 1 79 ? -6.254 -2.505 -1.402 1.00 96.88 79 ILE A N 1
ATOM 638 C CA . ILE A 1 79 ? -6.584 -1.608 -0.296 1.00 96.88 79 ILE A CA 1
ATOM 639 C C . ILE A 1 79 ? -8.005 -1.920 0.160 1.00 96.88 79 ILE A C 1
ATOM 641 O O . ILE A 1 79 ? -8.930 -1.923 -0.656 1.00 96.88 79 ILE A O 1
ATOM 645 N N . LYS A 1 80 ? -8.180 -2.149 1.461 1.00 95.12 80 LYS A N 1
ATOM 646 C CA . LYS A 1 80 ? -9.483 -2.385 2.090 1.00 95.12 80 LYS A CA 1
ATOM 647 C C . LYS A 1 80 ? -9.784 -1.316 3.126 1.00 95.12 80 LYS A C 1
ATOM 649 O O . LYS A 1 80 ? -8.914 -0.966 3.927 1.00 95.12 80 LYS A O 1
ATOM 654 N N . LEU A 1 81 ? -11.021 -0.832 3.138 1.00 93.19 81 LEU A N 1
ATOM 655 C CA . LEU A 1 81 ? -11.566 -0.063 4.253 1.00 93.19 81 LEU A CA 1
ATOM 656 C C . LEU A 1 81 ? -11.863 -1.010 5.425 1.00 93.19 81 LEU A C 1
ATOM 658 O O . LEU A 1 81 ? -12.531 -2.025 5.247 1.00 93.19 81 LEU A O 1
ATOM 662 N N . VAL A 1 82 ? -11.402 -0.669 6.628 1.00 91.44 82 VAL A N 1
ATOM 663 C CA . VAL A 1 82 ? -11.648 -1.455 7.847 1.00 91.44 82 VAL A CA 1
ATOM 664 C C . VAL A 1 82 ? -12.345 -0.620 8.918 1.00 91.44 82 VAL A C 1
ATOM 666 O O . VAL A 1 82 ? -12.052 0.561 9.104 1.00 91.44 82 VAL A O 1
ATOM 669 N N . GLY A 1 83 ? -13.283 -1.240 9.640 1.00 88.81 83 GLY A N 1
ATOM 670 C CA . GLY A 1 83 ? -14.009 -0.602 10.748 1.00 88.81 83 GLY A CA 1
ATOM 671 C C . GLY A 1 83 ? -13.245 -0.599 12.077 1.00 88.81 83 GLY A C 1
ATOM 672 O O . GLY A 1 83 ? -13.542 0.199 12.963 1.00 88.81 83 GLY A O 1
ATOM 673 N N . HIS A 1 84 ? -12.231 -1.454 12.217 1.00 88.56 84 HIS A N 1
ATOM 674 C CA . HIS A 1 84 ? -11.445 -1.609 13.440 1.00 88.56 84 HIS A CA 1
ATOM 675 C C . HIS A 1 84 ? -10.009 -1.101 13.252 1.00 88.56 84 HIS A C 1
ATOM 677 O O . HIS A 1 84 ? -9.569 -0.815 12.140 1.00 88.56 84 HIS A O 1
ATOM 683 N N . GLN A 1 85 ? -9.281 -0.926 14.356 1.00 90.25 85 GLN A N 1
ATOM 684 C CA . GLN A 1 85 ? -7.841 -0.671 14.318 1.00 90.25 85 GLN A CA 1
ATOM 685 C C . GLN A 1 85 ? -7.105 -2.011 14.417 1.00 90.25 85 GLN A C 1
ATOM 687 O O . GLN A 1 85 ? -7.233 -2.664 15.451 1.00 90.25 85 GLN A O 1
ATOM 692 N N . PRO A 1 86 ? -6.365 -2.431 13.378 1.00 91.69 86 PRO A N 1
ATOM 693 C CA . PRO A 1 86 ? -5.526 -3.618 13.452 1.00 91.69 86 PRO A CA 1
ATOM 694 C C . PRO A 1 86 ? -4.440 -3.475 14.519 1.00 91.69 86 PRO A C 1
ATOM 696 O O . PRO A 1 86 ? -3.969 -2.365 14.792 1.00 91.69 86 PRO A O 1
ATOM 699 N N . LEU A 1 87 ? -3.993 -4.606 15.062 1.00 93.00 87 LEU A N 1
ATOM 700 C CA . LEU A 1 87 ? -2.792 -4.647 15.887 1.00 93.00 87 LEU A CA 1
ATOM 701 C C . LEU A 1 87 ? -1.567 -4.377 15.003 1.00 93.00 87 LEU A C 1
ATOM 703 O O . LEU A 1 87 ? -1.307 -5.110 14.048 1.00 93.00 87 LEU A O 1
ATOM 707 N N . VAL A 1 88 ? -0.823 -3.317 15.321 1.00 94.81 88 VAL A N 1
ATOM 708 C CA . VAL A 1 88 ? 0.455 -3.010 14.672 1.00 94.81 88 VAL A CA 1
ATOM 709 C C . VAL A 1 88 ? 1.528 -3.876 15.316 1.00 94.81 88 VAL A C 1
ATOM 711 O O . VAL A 1 88 ? 1.840 -3.696 16.488 1.00 94.81 88 VAL A O 1
ATOM 714 N N . GLU A 1 89 ? 2.074 -4.822 14.554 1.00 95.00 89 GLU A N 1
ATOM 715 C CA . GLU A 1 89 ? 3.113 -5.738 15.041 1.00 95.00 89 GLU A CA 1
ATOM 716 C C . GLU A 1 89 ? 4.456 -5.018 15.189 1.00 95.00 89 GLU A C 1
ATOM 718 O O . GLU A 1 89 ? 5.214 -5.277 16.120 1.00 95.00 89 GLU A O 1
ATOM 723 N N . LYS A 1 90 ? 4.759 -4.112 14.254 1.00 94.50 90 LYS A N 1
ATOM 724 C CA . LYS A 1 90 ? 5.982 -3.306 14.266 1.00 94.50 90 LYS A CA 1
ATOM 725 C C . LYS A 1 90 ? 5.833 -2.052 13.423 1.00 94.50 90 LYS A C 1
ATOM 727 O O . LYS A 1 90 ? 5.074 -2.019 12.454 1.00 94.50 90 LYS A O 1
ATOM 732 N N . GLU A 1 91 ? 6.636 -1.047 13.744 1.00 95.31 91 GLU A N 1
ATOM 733 C CA . GLU A 1 91 ? 6.820 0.120 12.892 1.00 95.31 91 GLU A CA 1
ATOM 734 C C . GLU A 1 91 ? 8.208 0.085 12.244 1.00 95.31 91 GLU A C 1
ATOM 736 O O . GLU A 1 91 ? 9.205 -0.168 12.918 1.00 95.31 91 GLU A O 1
ATOM 741 N N . ILE A 1 92 ? 8.279 0.327 10.936 1.00 93.75 92 ILE A N 1
ATOM 742 C CA . ILE A 1 92 ? 9.531 0.346 10.173 1.00 93.75 92 ILE A CA 1
ATOM 743 C C . ILE A 1 92 ? 9.674 1.711 9.526 1.00 93.75 92 ILE A C 1
ATOM 745 O O . ILE A 1 92 ? 8.808 2.145 8.772 1.00 93.75 92 ILE A O 1
ATOM 749 N N . GLU A 1 93 ? 10.782 2.384 9.793 1.00 93.69 93 GLU A N 1
ATOM 750 C CA . GLU A 1 93 ? 11.134 3.594 9.070 1.00 93.69 93 GLU A CA 1
ATOM 751 C C . GLU A 1 93 ? 11.814 3.228 7.749 1.00 93.69 93 GLU A C 1
ATOM 753 O O . GLU A 1 93 ? 12.812 2.510 7.738 1.00 93.69 93 GLU A O 1
ATOM 758 N N . LEU A 1 94 ? 11.254 3.695 6.634 1.00 89.75 94 LEU A N 1
ATOM 759 C CA . LEU A 1 94 ? 11.767 3.417 5.299 1.00 89.75 94 LEU A CA 1
ATOM 760 C C . LEU A 1 94 ? 11.979 4.723 4.537 1.00 89.75 94 LEU A C 1
ATOM 762 O O . LEU A 1 94 ? 11.115 5.601 4.512 1.00 89.75 94 LEU A O 1
ATOM 766 N N . THR A 1 95 ? 13.143 4.830 3.905 1.00 89.12 95 THR A N 1
ATOM 767 C CA . THR A 1 95 ? 13.463 5.891 2.952 1.00 89.12 95 THR A CA 1
ATOM 768 C C . THR A 1 95 ? 13.437 5.274 1.563 1.00 89.12 95 THR A C 1
ATOM 770 O O . THR A 1 95 ? 14.213 4.363 1.282 1.00 89.12 95 THR A O 1
ATOM 773 N N . ASN A 1 96 ? 12.522 5.724 0.704 1.00 84.12 96 ASN A N 1
ATOM 774 C CA . ASN A 1 96 ? 12.462 5.223 -0.667 1.00 84.12 96 ASN A CA 1
ATOM 775 C C . ASN A 1 96 ? 13.599 5.813 -1.527 1.00 84.12 96 ASN A C 1
ATOM 777 O O . ASN A 1 96 ? 14.298 6.739 -1.114 1.00 84.12 96 ASN A O 1
ATOM 781 N N . SER A 1 97 ? 13.763 5.313 -2.754 1.00 76.06 97 SER A N 1
ATOM 782 C CA . SER A 1 97 ? 14.831 5.745 -3.674 1.00 76.06 97 SER A CA 1
ATOM 783 C C . SER A 1 97 ? 14.788 7.233 -4.052 1.00 76.06 97 SER A C 1
ATOM 785 O O . SER A 1 97 ? 15.783 7.761 -4.530 1.00 76.06 97 SER A O 1
ATOM 787 N N . ALA A 1 98 ? 13.659 7.914 -3.834 1.00 79.88 98 ALA A N 1
ATOM 788 C CA . ALA A 1 98 ? 13.501 9.352 -4.051 1.00 79.88 98 ALA A CA 1
ATOM 789 C C . ALA A 1 98 ? 13.799 10.188 -2.787 1.00 79.88 98 ALA A C 1
ATOM 791 O O . ALA A 1 98 ? 13.482 11.375 -2.747 1.00 79.88 98 ALA A O 1
ATOM 792 N N . GLY A 1 99 ? 14.345 9.580 -1.728 1.00 82.81 99 GLY A N 1
ATOM 793 C CA . GLY A 1 99 ? 14.638 10.249 -0.457 1.00 82.81 99 GLY A CA 1
ATOM 794 C C . GLY A 1 99 ? 13.408 10.494 0.424 1.00 82.81 99 GLY A C 1
ATOM 795 O O . GLY A 1 99 ? 13.513 11.148 1.461 1.00 82.81 99 GLY A O 1
ATOM 796 N N . TYR A 1 100 ? 12.230 9.977 0.052 1.00 87.38 100 TYR A N 1
ATOM 797 C CA . TYR A 1 100 ? 11.025 10.129 0.862 1.00 87.38 100 TYR A CA 1
ATOM 798 C C . TYR A 1 100 ? 11.056 9.168 2.048 1.00 87.38 100 TYR A C 1
ATOM 800 O O . TYR A 1 100 ? 10.995 7.948 1.879 1.00 87.38 100 TYR A O 1
ATOM 808 N N . LYS A 1 101 ? 11.118 9.743 3.248 1.00 92.38 101 LYS A N 1
ATOM 809 C CA . LYS A 1 101 ? 11.191 9.028 4.518 1.00 92.38 101 LYS A CA 1
ATOM 810 C C . LYS A 1 101 ? 9.814 8.930 5.170 1.00 92.38 101 LYS A C 1
ATOM 812 O O . LYS A 1 101 ? 9.140 9.945 5.369 1.00 92.38 101 LYS A O 1
ATOM 817 N N . TYR A 1 102 ? 9.387 7.716 5.507 1.00 94.81 102 TYR A N 1
ATOM 818 C CA . TYR A 1 102 ? 8.110 7.485 6.175 1.00 94.81 102 TYR A CA 1
ATOM 819 C C . TYR A 1 102 ? 8.148 6.284 7.114 1.00 94.81 102 TYR A C 1
ATOM 821 O O . TYR A 1 102 ? 8.866 5.316 6.878 1.00 94.81 102 TYR A O 1
ATOM 829 N N . LYS A 1 103 ? 7.343 6.344 8.179 1.00 96.25 103 LYS A N 1
ATOM 830 C CA . LYS A 1 103 ? 7.206 5.251 9.135 1.00 96.25 103 LYS A CA 1
ATOM 831 C C . LYS A 1 103 ? 6.004 4.375 8.773 1.00 96.25 103 LYS A C 1
ATOM 833 O O . LYS A 1 103 ? 4.857 4.802 8.883 1.00 96.25 103 LYS A O 1
ATOM 838 N N . LEU A 1 104 ? 6.286 3.157 8.332 1.00 96.19 104 LEU A N 1
ATOM 839 C CA . LEU A 1 104 ? 5.323 2.141 7.923 1.00 96.19 104 LEU A CA 1
ATOM 840 C C . LEU A 1 104 ? 4.855 1.334 9.137 1.00 96.19 104 LEU A C 1
ATOM 842 O O . LEU A 1 104 ? 5.679 0.852 9.910 1.00 96.19 104 LEU A O 1
ATOM 846 N N . LYS A 1 105 ? 3.542 1.138 9.282 1.00 96.94 105 LYS A N 1
ATOM 847 C CA . LYS A 1 105 ? 2.944 0.306 10.340 1.00 96.94 105 LYS A CA 1
ATOM 848 C C . LYS A 1 105 ? 2.637 -1.070 9.772 1.00 96.94 105 LYS A C 1
ATOM 850 O O . LYS A 1 105 ? 1.696 -1.209 8.993 1.00 96.94 105 LYS A O 1
ATOM 855 N N . VAL A 1 106 ? 3.440 -2.063 10.125 1.00 96.38 106 VAL A N 1
ATOM 856 C CA . VAL A 1 106 ? 3.285 -3.440 9.646 1.00 96.38 106 VAL A CA 1
ATOM 857 C C . VAL A 1 106 ? 2.271 -4.164 10.518 1.00 96.38 106 VAL A C 1
ATOM 859 O O . VAL A 1 106 ? 2.286 -4.026 11.743 1.00 96.38 106 VAL A O 1
ATOM 862 N N . ILE A 1 107 ? 1.399 -4.937 9.882 1.00 96.69 107 ILE A N 1
ATOM 863 C CA . ILE A 1 107 ? 0.376 -5.728 10.563 1.00 96.69 107 ILE A CA 1
ATOM 864 C C . ILE A 1 107 ? 0.414 -7.184 10.110 1.00 96.69 107 ILE A C 1
ATOM 866 O O . ILE A 1 107 ? 0.966 -7.511 9.058 1.00 96.69 107 ILE A O 1
ATOM 870 N N . SER A 1 108 ? -0.245 -8.041 10.887 1.00 93.38 108 SER A N 1
ATOM 871 C CA . SER A 1 108 ? -0.420 -9.447 10.544 1.00 93.38 108 SER A CA 1
ATOM 872 C C . SER A 1 108 ? -1.271 -9.621 9.279 1.00 93.38 108 SER A C 1
ATOM 874 O O . SER A 1 108 ? -2.282 -8.926 9.134 1.00 93.38 108 SER A O 1
ATOM 876 N N . PRO A 1 109 ? -0.991 -10.625 8.426 1.00 91.19 109 PRO A N 1
ATOM 877 C CA . PRO A 1 109 ? -1.905 -11.043 7.361 1.00 91.19 109 PRO A CA 1
ATOM 878 C C . PRO A 1 109 ? -3.310 -11.399 7.868 1.00 91.19 109 PRO A C 1
ATOM 880 O O . PRO A 1 109 ? -4.272 -11.305 7.119 1.00 91.19 109 PRO A O 1
ATOM 883 N N . LYS A 1 110 ? -3.447 -11.781 9.147 1.00 89.50 110 LYS A N 1
ATOM 884 C CA . LYS A 1 110 ? -4.740 -12.082 9.790 1.00 89.50 110 LYS A CA 1
ATOM 885 C C . LYS A 1 110 ? -5.656 -10.861 9.934 1.00 89.50 110 LYS A C 1
ATOM 887 O O . LYS A 1 110 ? -6.835 -11.022 10.223 1.00 89.50 110 LYS A O 1
ATOM 892 N N . CYS A 1 111 ? -5.116 -9.653 9.779 1.00 85.06 111 CYS A N 1
ATOM 893 C CA . CYS A 1 111 ? -5.870 -8.402 9.827 1.00 85.06 111 CYS A CA 1
ATOM 894 C C . CYS A 1 111 ? -6.367 -7.942 8.442 1.00 85.06 111 CYS A C 1
ATOM 896 O O . CYS A 1 111 ? -6.903 -6.838 8.332 1.00 85.06 111 CYS A O 1
ATOM 898 N N . TRP A 1 112 ? -6.137 -8.746 7.397 1.00 85.19 112 TRP A N 1
ATOM 899 C CA . TRP A 1 112 ? -6.605 -8.523 6.027 1.00 85.19 112 TRP A CA 1
ATOM 900 C C . TRP A 1 112 ? -8.020 -9.051 5.800 1.00 85.19 112 TRP A C 1
ATOM 902 O O . TRP A 1 112 ? -8.764 -8.405 5.021 1.00 85.19 112 TRP A O 1
#

Secondary structure (DSSP, 8-state):
--EEEEEEEE--TT-TT--S--SEEEEEEESSHHHHHHHHHHHSPTTSPPPPHHHHHHHTTTSEEEEE-TTT--EEEEEEEESS---EEEEEEEE-TTS-EEEEEEE-GGG-

Organism: Odoribacter splanchnicus (strain ATCC 29572 / DSM 20712 / CIP 104287 / JCM 15291 / NCTC 10825 / 1651/6) (NCBI:txid709991)

pLDDT: mean 89.06, std 7.59, range [68.19, 97.44]